Protein AF-A0A3D1G4K4-F1 (afdb_monomer_lite)

Secondary structure (DSSP, 8-state):
--PPPPP-TT-GGGGSPPPPPS---HHHHHHHHHHHHH-

Foldseek 3Di:
DAADDDDDPPDCVVVDDDDDDPDDDVVNVVVVVNVVVND

Structure (mmCIF, N/CA/C/O backbone):
data_AF-A0A3D1G4K4-F1
#
_entry.id   AF-A0A3D1G4K4-F1
#
loop_
_atom_site.group_PDB
_atom_site.id
_atom_site.type_symbol
_atom_site.label_atom_id
_atom_site.label_alt_id
_atom_site.label_comp_id
_atom_site.label_asym_id
_atom_site.label_entity_id
_atom_site.label_seq_id
_atom_site.pdbx_PDB_ins_code
_atom_site.Cartn_x
_atom_site.Cartn_y
_atom_site.Cartn_z
_atom_site.occupancy
_atom_site.B_iso_or_equiv
_atom_site.auth_seq_id
_atom_site.auth_comp_id
_atom_site.auth_asym_id
_atom_site.auth_atom_id
_atom_site.pdbx_PDB_model_num
ATOM 1 N N . MET A 1 1 ? -2.708 1.774 14.442 1.00 69.00 1 MET A N 1
ATOM 2 C CA . MET A 1 1 ? -1.576 2.409 15.134 1.00 69.00 1 MET A CA 1
ATOM 3 C C . MET A 1 1 ? -0.330 1.544 14.972 1.00 69.00 1 MET A C 1
ATOM 5 O O . MET A 1 1 ? 0.171 0.981 15.946 1.00 69.00 1 MET A O 1
ATOM 9 N N . ALA A 1 2 ? 0.095 1.317 13.733 1.00 89.69 2 ALA A N 1
ATOM 10 C CA . ALA A 1 2 ? 1.278 0.529 13.421 1.00 89.69 2 ALA A CA 1
ATOM 11 C C . ALA A 1 2 ? 2.155 1.289 12.427 1.00 89.69 2 ALA A C 1
ATOM 13 O O . ALA A 1 2 ? 1.659 1.810 11.433 1.00 89.69 2 ALA A O 1
ATOM 14 N N . VAL A 1 3 ? 3.468 1.287 12.666 1.00 94.94 3 VAL A N 1
ATOM 15 C CA . VAL A 1 3 ? 4.452 1.803 11.707 1.00 94.94 3 VAL A CA 1
ATOM 16 C C . VAL A 1 3 ? 4.732 0.730 10.656 1.00 94.94 3 VAL A C 1
ATOM 18 O O . VAL A 1 3 ? 5.162 -0.381 10.979 1.00 94.94 3 VAL A O 1
ATOM 21 N N . LEU A 1 4 ? 4.491 1.063 9.391 1.00 96.75 4 LEU A N 1
ATOM 22 C CA . LEU A 1 4 ? 4.644 0.174 8.246 1.00 96.75 4 LEU A CA 1
ATOM 23 C C . LEU A 1 4 ? 6.065 0.285 7.658 1.00 96.75 4 LEU A C 1
ATOM 25 O O . LEU A 1 4 ? 6.624 1.377 7.567 1.00 96.75 4 LEU A O 1
ATOM 29 N N . PRO A 1 5 ? 6.690 -0.819 7.215 1.00 97.31 5 PRO A N 1
ATOM 30 C CA . PRO A 1 5 ? 7.981 -0.746 6.539 1.00 97.31 5 PRO A CA 1
ATOM 31 C C . PRO A 1 5 ? 7.842 -0.100 5.151 1.00 97.31 5 PRO A C 1
ATOM 33 O O . PRO A 1 5 ? 7.035 -0.535 4.328 1.00 97.31 5 PRO A O 1
ATOM 36 N N . ILE A 1 6 ? 8.673 0.906 4.861 1.00 97.56 6 ILE A N 1
ATOM 37 C CA . ILE A 1 6 ? 8.714 1.559 3.545 1.00 97.56 6 ILE A CA 1
ATOM 38 C C . ILE A 1 6 ? 9.506 0.692 2.561 1.00 97.56 6 ILE A C 1
ATOM 40 O O . ILE A 1 6 ? 10.664 0.345 2.799 1.00 97.56 6 ILE A O 1
ATOM 44 N N . VAL A 1 7 ? 8.893 0.375 1.421 1.00 97.50 7 VAL A N 1
ATOM 45 C CA . VAL A 1 7 ? 9.555 -0.336 0.322 1.00 97.50 7 VAL A CA 1
ATOM 46 C C . VAL A 1 7 ? 10.481 0.622 -0.428 1.00 97.50 7 VAL A C 1
ATOM 48 O O . VAL A 1 7 ? 10.064 1.698 -0.854 1.00 97.50 7 VAL A O 1
ATOM 51 N N . LEU A 1 8 ? 11.738 0.216 -0.618 1.00 97.94 8 LEU A N 1
ATOM 52 C CA . LEU A 1 8 ? 12.758 0.999 -1.317 1.00 97.94 8 LEU A CA 1
ATOM 53 C C . LEU A 1 8 ? 13.027 0.443 -2.723 1.00 97.94 8 LEU A C 1
ATOM 55 O O . LEU A 1 8 ? 12.767 -0.724 -3.025 1.00 97.94 8 LEU A O 1
ATOM 59 N N . LEU A 1 9 ? 13.583 1.281 -3.603 1.00 96.94 9 LEU A N 1
ATOM 60 C CA . LEU A 1 9 ? 14.060 0.826 -4.912 1.00 96.94 9 LEU A CA 1
ATOM 61 C C . LEU A 1 9 ? 15.114 -0.284 -4.742 1.00 96.94 9 LEU A C 1
ATOM 63 O O . LEU A 1 9 ? 15.943 -0.192 -3.835 1.00 96.94 9 LEU A O 1
ATOM 67 N N . PRO A 1 10 ? 15.131 -1.305 -5.623 1.00 97.19 10 PRO A N 1
ATOM 68 C CA . PRO A 1 10 ? 14.508 -1.356 -6.953 1.00 97.19 10 PRO A CA 1
ATOM 69 C C . PRO A 1 10 ? 13.182 -2.143 -7.044 1.00 97.19 10 PRO A C 1
ATOM 71 O O . PRO A 1 10 ? 12.863 -2.631 -8.135 1.00 97.19 10 PRO A O 1
ATOM 74 N N . ASP A 1 11 ? 12.427 -2.286 -5.947 1.00 98.12 11 ASP A N 1
ATOM 75 C CA . ASP A 1 11 ? 11.245 -3.162 -5.896 1.00 98.12 11 ASP A CA 1
ATOM 76 C C . ASP A 1 11 ? 10.219 -2.860 -7.018 1.00 98.12 11 ASP A C 1
ATOM 78 O O . ASP A 1 11 ? 9.815 -1.703 -7.202 1.00 98.12 11 ASP A O 1
ATOM 82 N N . PRO A 1 12 ? 9.784 -3.871 -7.802 1.00 97.75 12 PRO A N 1
ATOM 83 C CA . PRO A 1 12 ? 8.840 -3.677 -8.899 1.00 97.75 12 PRO A CA 1
ATOM 84 C C . PRO A 1 12 ? 7.456 -3.182 -8.460 1.00 97.75 12 PRO A C 1
ATOM 86 O O . PRO A 1 12 ? 6.746 -2.629 -9.302 1.00 97.75 12 PRO A O 1
ATOM 89 N N . ILE A 1 13 ? 7.056 -3.339 -7.191 1.00 96.88 13 ILE A N 1
ATOM 90 C CA . ILE A 1 13 ? 5.774 -2.823 -6.684 1.00 96.88 13 ILE A CA 1
ATOM 91 C C . ILE A 1 13 ? 5.666 -1.309 -6.871 1.00 96.88 13 ILE A C 1
ATOM 93 O O . ILE A 1 13 ? 4.607 -0.816 -7.246 1.00 96.88 13 ILE A O 1
ATOM 97 N N . LEU A 1 14 ? 6.791 -0.593 -6.749 1.00 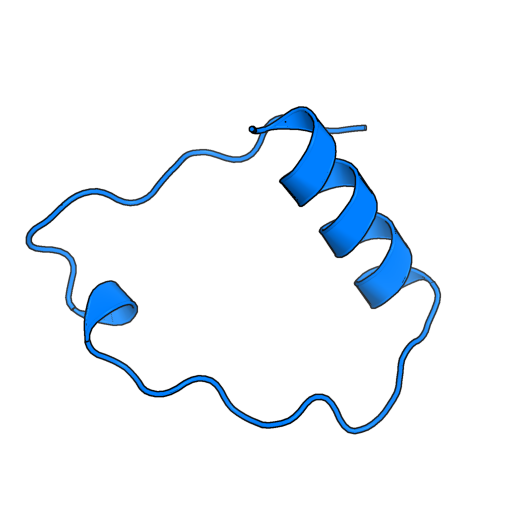97.88 14 LEU A N 1
ATOM 98 C CA . LEU A 1 14 ? 6.877 0.861 -6.907 1.00 97.88 14 LEU A CA 1
ATOM 99 C C . LEU A 1 14 ? 6.637 1.326 -8.354 1.00 97.88 14 LEU A C 1
ATOM 101 O O . LEU A 1 14 ? 6.481 2.519 -8.601 1.00 97.88 14 LEU A O 1
ATOM 105 N N . ARG A 1 15 ? 6.618 0.400 -9.324 1.00 97.81 15 ARG A N 1
ATOM 106 C CA . ARG A 1 15 ? 6.312 0.675 -10.738 1.00 97.81 15 ARG A CA 1
ATOM 107 C C . ARG A 1 15 ? 4.907 0.230 -11.149 1.00 97.81 15 ARG A C 1
ATOM 109 O O . ARG A 1 15 ? 4.507 0.484 -12.284 1.00 97.81 15 ARG A O 1
ATOM 116 N N . LYS A 1 16 ? 4.167 -0.460 -10.275 1.00 98.06 16 LYS A N 1
ATOM 117 C CA . LYS A 1 16 ? 2.796 -0.894 -10.565 1.00 98.06 16 LYS A CA 1
ATOM 118 C C . LYS A 1 16 ? 1.825 0.262 -10.344 1.00 98.06 16 LYS A C 1
ATOM 120 O O . LYS A 1 16 ? 1.954 1.027 -9.395 1.00 98.06 16 LYS A O 1
ATOM 125 N N . ARG A 1 17 ? 0.830 0.379 -11.225 1.00 98.19 17 ARG A N 1
ATOM 126 C CA . ARG A 1 17 ? -0.256 1.350 -11.065 1.00 98.19 17 ARG A CA 1
ATOM 127 C C . ARG A 1 17 ? -1.230 0.837 -10.004 1.00 98.19 17 ARG A C 1
ATOM 129 O O . ARG A 1 17 ? -1.678 -0.300 -10.113 1.00 98.19 17 ARG A O 1
ATOM 136 N N . ALA A 1 18 ? -1.550 1.668 -9.015 1.00 97.44 18 ALA A N 1
ATOM 137 C CA . ALA A 1 18 ? -2.557 1.336 -8.014 1.00 97.44 18 ALA A CA 1
ATOM 13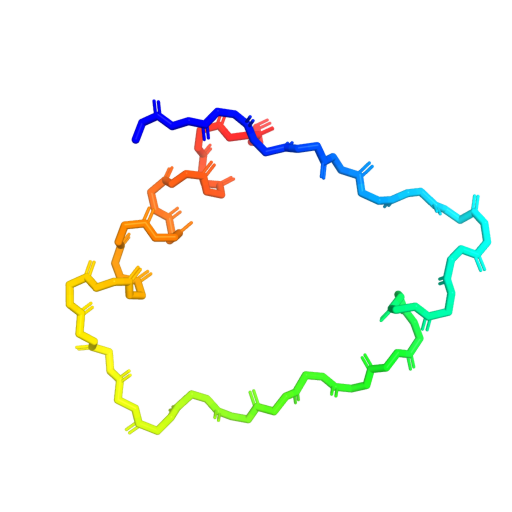8 C C . ALA A 1 18 ? -3.956 1.252 -8.644 1.00 97.44 18 ALA A C 1
ATOM 140 O O . ALA A 1 18 ? -4.295 2.032 -9.542 1.00 97.44 18 ALA A O 1
ATOM 141 N N . GLU A 1 19 ? -4.752 0.305 -8.158 1.00 97.56 19 GLU A N 1
ATOM 142 C CA . GLU A 1 19 ? -6.152 0.150 -8.541 1.00 97.56 19 GLU A CA 1
ATOM 143 C C . GLU A 1 19 ? -7.043 1.116 -7.739 1.00 97.56 19 GLU A C 1
ATOM 145 O O . GLU A 1 19 ? -6.687 1.493 -6.617 1.00 97.56 19 GLU A O 1
ATOM 150 N N . PRO A 1 20 ? -8.189 1.557 -8.291 1.00 98.00 20 PRO A N 1
ATOM 151 C CA . PRO A 1 20 ? -9.152 2.359 -7.545 1.00 98.00 20 PRO A CA 1
ATOM 152 C C . PRO A 1 20 ? -9.717 1.592 -6.346 1.00 98.00 20 PRO A C 1
ATOM 154 O O . PRO A 1 20 ? -10.057 0.417 -6.454 1.00 98.00 20 PRO A O 1
ATOM 157 N N . VAL A 1 21 ? -9.888 2.279 -5.217 1.00 97.19 21 VAL A N 1
ATOM 158 C CA . VAL A 1 21 ? -10.589 1.717 -4.056 1.00 97.19 21 VAL A CA 1
ATOM 159 C C . VAL A 1 21 ? -12.097 1.854 -4.272 1.00 97.19 21 VAL A C 1
ATOM 161 O O . VAL A 1 21 ? -12.606 2.967 -4.384 1.00 97.19 21 VAL A O 1
ATOM 164 N N . GLU A 1 22 ? -12.824 0.736 -4.321 1.00 97.44 22 GLU A N 1
ATOM 165 C CA . GLU A 1 22 ? -14.275 0.729 -4.582 1.00 97.44 22 GLU A CA 1
ATOM 166 C C . GLU A 1 22 ? -15.121 1.139 -3.365 1.00 97.44 22 GLU A C 1
ATOM 168 O O . GLU A 1 22 ? -16.211 1.696 -3.508 1.00 97.44 22 GLU A O 1
ATOM 173 N N . ARG A 1 23 ? -14.635 0.860 -2.150 1.00 97.69 23 ARG A N 1
ATOM 174 C CA . ARG A 1 23 ? -15.325 1.155 -0.891 1.00 97.69 23 ARG A CA 1
ATOM 175 C C . ARG A 1 23 ? -14.322 1.46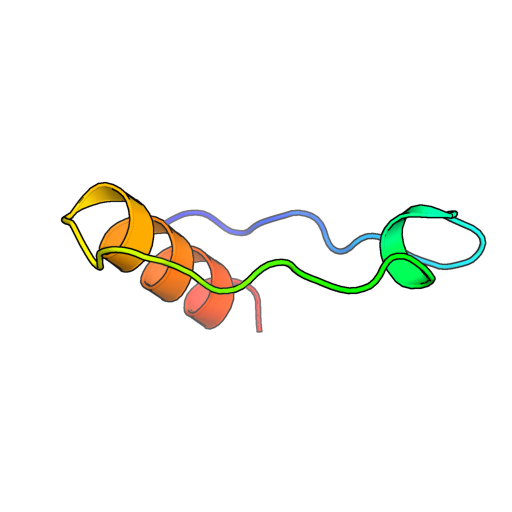5 0.209 1.00 97.69 23 ARG A C 1
ATOM 177 O O . ARG A 1 23 ? -13.348 0.744 0.384 1.00 97.69 23 ARG A O 1
ATOM 184 N N . VAL A 1 24 ? -14.619 2.498 0.992 1.00 97.62 24 VAL A N 1
ATOM 185 C CA . VAL A 1 24 ? -13.869 2.827 2.207 1.00 97.62 24 VAL A CA 1
ATOM 186 C C . VAL A 1 24 ? -14.605 2.247 3.409 1.00 97.62 24 VAL A C 1
ATOM 188 O O . VAL A 1 24 ? -15.607 2.796 3.870 1.00 97.62 24 VAL A O 1
ATOM 191 N N . ASP A 1 25 ? -14.124 1.110 3.894 1.00 97.88 25 ASP A N 1
ATOM 192 C CA . ASP A 1 25 ? -14.580 0.499 5.139 1.00 97.88 25 ASP A CA 1
ATOM 193 C C . ASP A 1 25 ? -13.591 0.773 6.285 1.00 97.88 25 ASP A C 1
ATOM 195 O O . ASP A 1 25 ? -12.687 1.606 6.169 1.00 97.88 25 ASP A O 1
ATOM 199 N N . ASP A 1 26 ? -13.808 0.133 7.431 1.00 98.12 26 ASP A N 1
ATOM 200 C CA . ASP A 1 26 ? -12.970 0.338 8.614 1.00 98.12 26 ASP A CA 1
ATOM 201 C C . ASP A 1 26 ? -11.552 -0.227 8.425 1.00 98.12 26 ASP A C 1
ATOM 203 O O . ASP A 1 26 ? -10.613 0.264 9.046 1.00 98.12 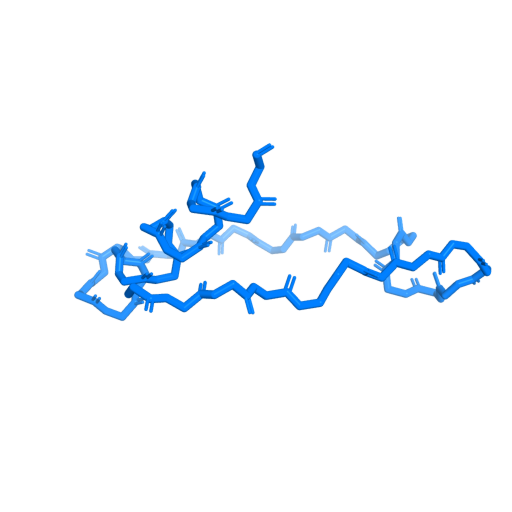26 ASP A O 1
ATOM 207 N N . THR A 1 27 ? -11.361 -1.193 7.519 1.00 97.19 27 THR A N 1
ATOM 208 C CA . THR A 1 27 ? -10.033 -1.747 7.216 1.00 97.19 27 THR A CA 1
ATOM 209 C C . THR A 1 27 ? -9.191 -0.757 6.418 1.00 97.19 27 THR A C 1
ATOM 211 O O . THR A 1 27 ? -8.025 -0.534 6.739 1.00 97.19 27 THR A O 1
ATOM 214 N N . ILE A 1 28 ? -9.801 -0.087 5.434 1.00 97.50 28 ILE A N 1
ATOM 215 C CA . ILE A 1 28 ? -9.143 0.974 4.664 1.00 97.50 28 ILE A CA 1
ATOM 216 C C . ILE A 1 28 ? -8.847 2.180 5.555 1.00 97.50 28 ILE A C 1
ATOM 218 O O . ILE A 1 28 ? -7.768 2.758 5.454 1.00 97.50 28 ILE A O 1
ATOM 222 N N . AR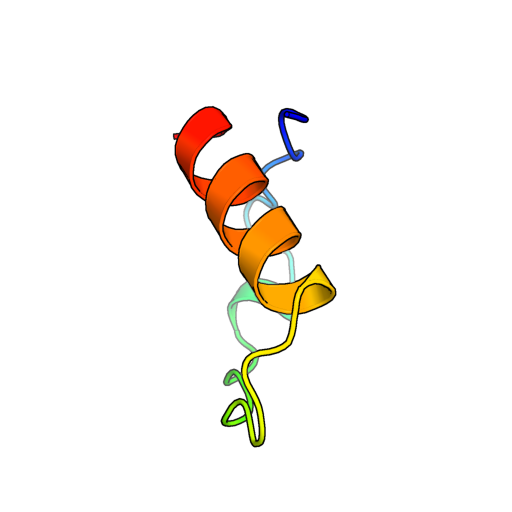G A 1 29 ? -9.765 2.538 6.463 1.00 97.62 29 ARG A N 1
ATOM 223 C CA . ARG A 1 29 ? -9.515 3.603 7.446 1.00 97.62 29 ARG A CA 1
ATOM 224 C C . ARG A 1 29 ? -8.329 3.270 8.349 1.00 97.62 29 ARG A C 1
ATOM 226 O O . ARG A 1 29 ? -7.442 4.104 8.485 1.00 97.62 29 ARG A O 1
ATOM 233 N N . GLN A 1 30 ? -8.253 2.041 8.861 1.00 97.81 30 GLN A N 1
ATOM 234 C CA . GLN A 1 30 ? -7.117 1.615 9.679 1.00 97.81 30 GLN A CA 1
ATOM 235 C C . GLN A 1 30 ? -5.790 1.671 8.907 1.00 97.81 30 GLN A C 1
ATOM 237 O O . GLN A 1 30 ? -4.788 2.124 9.455 1.00 97.81 30 GLN A O 1
ATOM 242 N N . LEU A 1 31 ? -5.786 1.261 7.634 1.00 97.25 31 LEU A N 1
ATOM 243 C CA . LEU A 1 31 ? -4.604 1.365 6.777 1.00 97.25 31 LEU A CA 1
ATOM 244 C C . LEU A 1 31 ? -4.153 2.823 6.605 1.00 97.25 31 LEU A C 1
ATOM 246 O O . LEU A 1 31 ? -2.960 3.101 6.662 1.00 97.25 31 LEU A O 1
ATOM 250 N N . MET A 1 32 ? -5.089 3.755 6.405 1.00 96.75 32 MET A N 1
ATOM 251 C CA . MET A 1 32 ? -4.767 5.180 6.287 1.00 96.75 32 MET A CA 1
ATOM 252 C C . MET A 1 32 ? -4.151 5.735 7.576 1.00 96.75 32 MET A C 1
ATOM 254 O O . MET A 1 32 ? -3.177 6.481 7.499 1.00 96.75 32 MET A O 1
ATOM 258 N N . ASP A 1 33 ? -4.678 5.347 8.740 1.00 98.06 33 ASP A N 1
ATOM 259 C CA . ASP A 1 33 ? -4.127 5.751 10.038 1.00 98.06 33 ASP A CA 1
ATOM 260 C C . ASP A 1 33 ? -2.691 5.227 10.227 1.00 98.06 33 ASP A C 1
ATOM 262 O O . ASP A 1 33 ? -1.808 5.975 10.645 1.00 98.06 33 ASP A O 1
ATOM 266 N N . ASP A 1 34 ? -2.432 3.971 9.854 1.00 98.19 34 ASP A N 1
ATOM 267 C CA . ASP A 1 34 ? -1.098 3.355 9.931 1.00 98.19 34 ASP A CA 1
ATOM 268 C C . ASP A 1 34 ? -0.108 4.006 8.948 1.00 98.19 34 ASP A C 1
ATOM 270 O O . ASP A 1 34 ? 1.059 4.246 9.270 1.00 98.19 34 ASP A O 1
ATOM 274 N N . MET A 1 35 ? -0.572 4.358 7.744 1.00 96.75 35 MET A N 1
ATOM 275 C CA . MET A 1 35 ? 0.234 5.090 6.764 1.00 96.75 35 MET A CA 1
ATOM 276 C C . MET A 1 35 ? 0.605 6.492 7.258 1.00 96.75 35 MET A C 1
ATOM 278 O O . MET A 1 35 ? 1.736 6.916 7.034 1.00 96.75 35 MET A O 1
ATOM 282 N N . LEU A 1 36 ? -0.311 7.195 7.933 1.00 97.06 36 LEU A N 1
ATOM 283 C CA . LEU A 1 36 ? -0.040 8.513 8.515 1.00 97.06 36 LEU A CA 1
ATOM 284 C C . LEU A 1 36 ? 0.963 8.441 9.666 1.00 97.06 36 LEU A C 1
ATOM 286 O O . LEU A 1 36 ? 1.813 9.313 9.769 1.00 97.06 36 LEU A O 1
ATOM 290 N N . GLU A 1 37 ? 0.891 7.410 10.508 1.00 97.06 37 GLU A N 1
ATOM 291 C CA . GLU A 1 37 ? 1.858 7.202 11.594 1.00 97.06 37 GLU A CA 1
ATOM 292 C C . GLU A 1 37 ? 3.267 6.859 11.081 1.00 97.06 37 GLU A C 1
ATOM 294 O O . GLU A 1 37 ? 4.264 7.122 11.749 1.00 97.06 37 GLU A O 1
ATOM 299 N N . THR A 1 38 ? 3.356 6.269 9.889 1.00 96.44 38 THR A N 1
ATOM 300 C CA . THR A 1 38 ? 4.624 5.872 9.262 1.00 96.44 38 THR A CA 1
ATOM 301 C C . THR A 1 38 ? 5.392 7.050 8.647 1.00 96.44 38 THR A C 1
ATOM 303 O O . THR A 1 38 ? 6.601 6.937 8.428 1.00 96.44 38 THR A O 1
ATOM 306 N N . MET A 1 39 ? 4.701 8.151 8.334 1.00 90.69 39 MET A N 1
ATOM 307 C CA . MET A 1 39 ? 5.277 9.357 7.721 1.00 90.69 39 MET A CA 1
ATOM 308 C C . MET A 1 39 ? 5.850 10.318 8.760 1.00 90.69 39 MET A C 1
ATOM 310 O O . MET 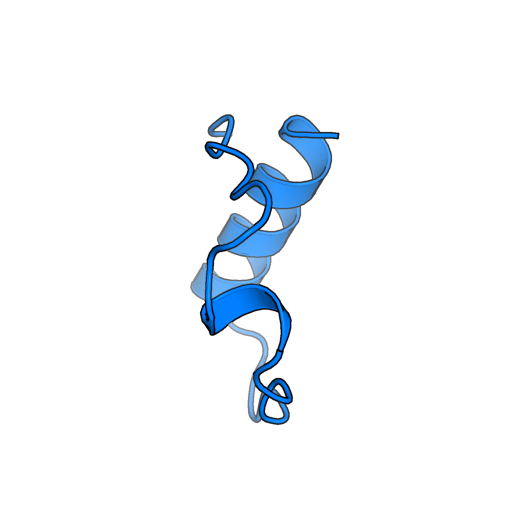A 1 39 ? 6.963 10.829 8.499 1.00 90.69 39 MET A O 1
#

pLDDT: mean 96.33, std 4.75, range [69.0, 98.19]

Radius of gyration: 11.98 Å; chains: 1; bounding box: 30×13×26 Å

Sequence (39 aa):
MAVLPIVLLPDPILRKRAEPVERVDDTIRQLMDDMLETM